Protein AF-A0A972XKB0-F1 (afdb_monomer)

Radius of gyration: 32.75 Å; Cα contacts (8 Å, |Δi|>4): 147; chains: 1; bounding box: 67×27×87 Å

pLDDT: mean 71.65, std 13.39, range [35.59, 91.12]

Secondary structure (DSSP, 8-state):
-----------HHHHHHHHHHHHHHHHHS--S-HHHHHHHHHHHHHHHHHHHHHHHHS-----TT-PPPPP-------SHHHHHHHHHHHHHHHHHHHHHS-----TTSHHHHSTT-EEEEEETTEEEEE-TTSTT--EEEEEEESSGGG-SSEEEEETTEEEEEEE-

Solvent-accessible surface area (backbone atoms only — not comparable to full-atom values): 10398 Å² total; per-residue (Å²): 134,88,83,82,83,83,87,73,97,67,56,73,60,59,49,52,50,51,54,52,53,52,54,52,49,56,61,74,68,65,78,90,51,74,70,54,52,55,52,50,52,50,52,50,53,53,49,52,52,50,51,52,52,49,48,68,76,53,62,82,76,71,72,63,101,50,79,80,80,68,76,82,77,72,69,66,81,59,64,57,66,60,53,50,49,52,50,50,50,52,51,49,51,50,51,49,46,65,71,70,42,77,80,79,70,63,96,77,56,63,84,67,61,54,49,74,36,19,27,21,76,86,46,95,97,38,75,44,84,43,59,73,87,45,95,67,36,50,27,29,25,72,46,77,36,84,50,70,88,78,33,92,72,46,70,45,90,43,103,84,34,26,31,21,39,40,79,97

Sequence (168 aa):
FNIHTVNGPVCAGCAEAAYAILQRRTLVQGWWGPLSLILTLWNSVANVVNIRTHRAAAPYVLAGPQSIPRPQVHVRDSASPWVASIAAMALLALIVAMVLTPGSSTPRDVQTSMVDSCWSETSPNSLDEVACSSGDADYRVSNIVGDPSQCQDAYMDAPSGFACLKPW

Foldseek 3Di:
DDDDDDDDDDDLQRVQVVLLVVLVVLVVPDDDDPVSLVVNVVSVVVSVVVNVVSCVVCVDDPPPPDDDDHDPPCPVVPCVVVVVSVVVVVVVVVVCCVVPDPDPPDPPCLQVVQQFWFWADPDVVDIDTDDPPDPRGQKGFHHFDADCVPAPDDWDDDPRHITHIDGD

Structure (mmCIF, N/CA/C/O backbone):
data_AF-A0A972XKB0-F1
#
_entry.id   AF-A0A972XKB0-F1
#
loop_
_atom_site.group_PDB
_atom_site.id
_atom_site.type_symbol
_atom_site.label_atom_id
_atom_site.label_alt_id
_atom_site.label_comp_id
_atom_site.label_asym_id
_atom_site.label_entity_id
_atom_site.label_seq_id
_atom_site.pdbx_PDB_ins_code
_atom_site.Cartn_x
_atom_site.Cartn_y
_atom_site.Cartn_z
_atom_site.occupancy
_atom_site.B_iso_or_equiv
_atom_site.auth_seq_id
_atom_site.auth_comp_id
_atom_site.auth_asym_id
_atom_site.auth_atom_id
_atom_site.pdbx_PDB_model_num
ATOM 1 N N . PHE A 1 1 ? -28.932 -2.065 0.781 1.00 40.09 1 PHE A N 1
ATOM 2 C CA . PHE A 1 1 ? -28.714 -2.088 2.241 1.00 40.09 1 PHE A CA 1
ATOM 3 C C . PHE A 1 1 ? -29.279 -0.803 2.824 1.00 40.09 1 PHE A C 1
ATOM 5 O O . PHE A 1 1 ? -28.680 0.243 2.626 1.00 40.09 1 PHE A O 1
ATOM 12 N N . ASN A 1 2 ? -30.450 -0.854 3.462 1.00 35.59 2 ASN A N 1
ATOM 13 C CA . ASN A 1 2 ? -30.994 0.297 4.187 1.00 35.59 2 ASN A CA 1
ATOM 14 C C . ASN A 1 2 ? -30.419 0.266 5.606 1.00 35.59 2 ASN A C 1
ATOM 16 O O . ASN A 1 2 ? -30.751 -0.623 6.390 1.00 35.59 2 ASN A O 1
ATOM 20 N N . ILE A 1 3 ? -29.489 1.174 5.902 1.00 48.09 3 ILE A N 1
ATOM 21 C CA . ILE A 1 3 ? -28.904 1.304 7.238 1.00 48.09 3 ILE A CA 1
ATOM 22 C C . ILE A 1 3 ? -29.840 2.210 8.036 1.00 48.09 3 ILE A C 1
ATOM 24 O O . ILE A 1 3 ? -29.797 3.429 7.907 1.00 48.09 3 ILE A O 1
ATOM 28 N N . HIS A 1 4 ? -30.712 1.608 8.840 1.00 53.00 4 HIS A N 1
ATOM 29 C CA . HIS A 1 4 ? -31.521 2.348 9.801 1.00 53.00 4 HIS A CA 1
ATOM 30 C C . HIS A 1 4 ? -30.669 2.639 11.038 1.00 53.00 4 HIS A C 1
ATOM 32 O O . HIS A 1 4 ? -30.301 1.727 11.779 1.00 53.00 4 HIS A O 1
ATOM 38 N N . THR A 1 5 ? -30.323 3.908 11.248 1.00 63.72 5 THR A N 1
ATOM 39 C CA . THR A 1 5 ? -29.659 4.374 12.467 1.00 63.72 5 THR A CA 1
ATOM 40 C C . THR A 1 5 ? -30.719 4.668 13.526 1.00 63.72 5 THR A C 1
ATOM 42 O O . THR A 1 5 ? -31.568 5.541 13.359 1.00 63.72 5 THR A O 1
ATOM 45 N N . VAL A 1 6 ? -30.706 3.907 14.620 1.00 65.94 6 VAL A N 1
ATOM 46 C CA . VAL A 1 6 ? -31.589 4.132 15.771 1.00 65.94 6 VAL A CA 1
ATOM 47 C C . VAL A 1 6 ? -30.781 4.853 16.844 1.00 65.94 6 VAL A C 1
ATOM 49 O O . VAL A 1 6 ? -29.851 4.279 17.407 1.00 65.94 6 VAL A O 1
ATOM 52 N N . ASN A 1 7 ? -31.123 6.114 17.113 1.00 69.00 7 ASN A N 1
ATOM 53 C CA . ASN A 1 7 ? -30.508 6.907 18.175 1.00 69.00 7 ASN A CA 1
ATOM 54 C C . ASN A 1 7 ? -31.350 6.777 19.448 1.00 69.00 7 ASN A C 1
ATOM 56 O O . ASN A 1 7 ? -32.524 7.140 19.454 1.00 69.00 7 ASN A O 1
ATOM 60 N N . GLY A 1 8 ? -30.756 6.273 20.525 1.00 74.88 8 GLY A N 1
ATOM 61 C CA . GLY A 1 8 ? -31.420 6.158 21.819 1.00 74.88 8 GLY A CA 1
ATOM 62 C C . GLY A 1 8 ? -30.417 5.999 22.962 1.00 74.88 8 GLY A C 1
ATOM 63 O O . GLY A 1 8 ? -29.275 5.597 22.718 1.00 74.88 8 GLY A O 1
ATOM 64 N N . PRO A 1 9 ? -30.811 6.323 24.207 1.00 75.00 9 PRO A N 1
ATOM 65 C CA . PRO A 1 9 ? -29.962 6.116 25.371 1.00 75.00 9 PRO A CA 1
ATOM 66 C C . PRO A 1 9 ? -29.756 4.614 25.588 1.00 75.00 9 PRO A C 1
ATOM 68 O O . PRO A 1 9 ? -30.702 3.867 25.831 1.00 75.00 9 PRO A O 1
ATOM 71 N N . VAL A 1 10 ? -28.508 4.165 25.489 1.00 72.31 10 VAL A N 1
ATOM 72 C CA . VAL A 1 10 ? -28.114 2.773 25.730 1.00 72.31 10 VAL A CA 1
ATOM 73 C C . VAL A 1 10 ? -27.370 2.655 27.052 1.00 72.31 10 VAL A C 1
ATOM 75 O O . VAL A 1 10 ? -26.631 3.553 27.454 1.00 72.31 10 VAL A O 1
ATOM 78 N N . CYS A 1 11 ? -27.556 1.527 27.739 1.00 74.69 11 CYS A N 1
ATOM 79 C CA . CYS A 1 11 ? -26.820 1.247 28.964 1.00 74.69 11 CYS A CA 1
ATOM 80 C C . CYS A 1 11 ? -25.318 1.117 28.663 1.00 74.69 11 CYS A C 1
ATOM 82 O O . CYS A 1 11 ? -24.938 0.581 27.618 1.00 74.69 11 CYS A O 1
ATOM 84 N N . ALA A 1 12 ? -24.449 1.563 29.575 1.00 69.12 12 ALA A N 1
ATOM 85 C CA . ALA A 1 12 ? -23.017 1.630 29.287 1.00 69.12 12 ALA A CA 1
ATOM 86 C C . ALA A 1 12 ? -22.393 0.259 28.957 1.00 69.12 12 ALA A C 1
ATOM 88 O O . ALA A 1 12 ? -21.585 0.150 28.038 1.00 69.12 12 ALA A O 1
ATOM 89 N N . GLY A 1 13 ? -22.816 -0.805 29.649 1.00 70.62 13 GLY A N 1
ATOM 90 C CA . GLY A 1 13 ? -22.387 -2.175 29.340 1.00 70.62 13 GLY A CA 1
ATOM 91 C C . GLY A 1 13 ? -22.961 -2.709 28.021 1.00 70.62 13 GLY A C 1
ATOM 92 O O . GLY A 1 13 ? -22.267 -3.403 27.281 1.00 70.62 13 GLY A O 1
ATOM 93 N N . CYS A 1 14 ? -24.202 -2.340 27.693 1.00 75.88 14 CYS A N 1
ATOM 94 C CA . CYS A 1 14 ? -24.887 -2.712 26.454 1.00 75.88 14 CYS A CA 1
ATOM 95 C C . CYS A 1 14 ? -24.173 -2.112 25.235 1.00 75.88 14 CYS A C 1
ATOM 97 O O . CYS A 1 14 ? -23.960 -2.799 24.236 1.00 75.88 14 CYS A O 1
ATOM 99 N N . ALA A 1 15 ? -23.765 -0.843 25.341 1.00 74.88 15 ALA A N 1
ATOM 100 C CA . ALA A 1 15 ? -23.007 -0.145 24.310 1.00 74.88 15 ALA A CA 1
ATOM 101 C C . ALA A 1 15 ? -21.650 -0.822 24.059 1.00 74.88 15 ALA A C 1
ATOM 103 O O . ALA A 1 15 ? -21.298 -1.116 22.918 1.00 74.88 15 ALA A O 1
ATOM 104 N N . GLU A 1 16 ? -20.914 -1.155 25.124 1.00 74.06 16 GLU A N 1
ATOM 105 C CA . GLU A 1 16 ? -19.621 -1.841 25.009 1.00 74.06 16 GLU A CA 1
ATOM 106 C C . GLU A 1 16 ? -19.741 -3.248 24.408 1.00 74.06 16 GLU A C 1
ATOM 108 O O . GLU A 1 16 ? -18.913 -3.636 23.579 1.00 74.06 16 GLU A O 1
ATOM 113 N N . ALA A 1 17 ? -20.788 -3.998 24.760 1.00 76.31 17 ALA A N 1
ATOM 114 C CA . ALA A 1 17 ? -21.061 -5.302 24.160 1.00 76.31 17 ALA A CA 1
ATOM 115 C C . ALA A 1 17 ? -21.352 -5.191 22.652 1.00 76.31 17 ALA A C 1
ATOM 117 O O . ALA A 1 17 ? -20.841 -5.993 21.865 1.00 76.31 17 ALA A O 1
ATOM 118 N N . ALA A 1 18 ? -22.114 -4.176 22.233 1.00 79.25 18 ALA A N 1
ATOM 119 C CA . ALA A 1 18 ? -22.392 -3.918 20.822 1.00 79.25 18 ALA A CA 1
ATOM 120 C C . ALA A 1 18 ? -21.109 -3.593 20.035 1.00 79.25 18 ALA A C 1
ATOM 122 O O . ALA A 1 18 ? -20.867 -4.195 18.985 1.00 79.25 18 ALA A O 1
ATOM 123 N N . TYR A 1 19 ? -20.239 -2.728 20.573 1.00 76.81 19 TYR A N 1
ATOM 124 C CA . TYR A 1 19 ? -18.939 -2.425 19.962 1.00 76.81 19 TYR A CA 1
ATOM 125 C C . TYR A 1 19 ? -18.048 -3.668 19.827 1.00 76.81 19 TYR A C 1
ATOM 127 O O . TYR A 1 19 ? -17.400 -3.854 18.794 1.00 76.81 19 TYR A O 1
ATOM 135 N N . ALA A 1 20 ? -18.044 -4.555 20.828 1.00 72.50 20 ALA A N 1
ATOM 136 C CA . ALA A 1 20 ? -17.273 -5.797 20.786 1.00 72.50 20 ALA A CA 1
ATOM 137 C C . ALA A 1 20 ? -17.782 -6.778 19.711 1.00 72.50 20 ALA A C 1
ATOM 139 O O . ALA A 1 20 ? -16.981 -7.426 19.032 1.00 72.50 20 ALA A O 1
ATOM 140 N N . ILE A 1 21 ? -19.102 -6.881 19.523 1.00 75.88 21 ILE A N 1
ATOM 141 C CA . ILE A 1 21 ? -19.707 -7.724 18.478 1.00 75.88 21 ILE A CA 1
ATOM 142 C C . ILE A 1 21 ? -19.357 -7.193 17.084 1.00 75.88 21 ILE A C 1
ATOM 144 O O . ILE A 1 21 ? -18.971 -7.976 16.213 1.00 75.88 21 ILE A O 1
ATOM 148 N N . LEU A 1 22 ? -19.455 -5.876 16.878 1.00 73.31 22 LEU A N 1
ATOM 149 C CA . LEU A 1 22 ? -19.116 -5.236 15.605 1.00 73.31 22 LEU A CA 1
ATOM 150 C C . LEU A 1 22 ? -17.649 -5.466 15.237 1.00 73.31 22 LEU A C 1
ATOM 152 O O . LEU A 1 22 ? -17.360 -5.864 14.111 1.00 73.31 22 LEU A O 1
ATOM 156 N N . GLN A 1 23 ? -16.743 -5.320 16.205 1.00 69.06 23 GLN A N 1
ATOM 157 C CA . GLN A 1 23 ? -15.312 -5.534 15.995 1.00 69.06 23 GLN A CA 1
ATOM 158 C C . GLN A 1 23 ? -14.967 -6.993 15.656 1.00 69.06 23 GLN A C 1
ATOM 160 O O . GLN A 1 23 ? -14.098 -7.252 14.827 1.00 69.06 23 GLN A O 1
ATOM 165 N N . ARG A 1 24 ? -15.665 -7.972 16.252 1.00 68.62 24 ARG A N 1
ATOM 166 C CA . ARG A 1 24 ? -15.496 -9.389 15.882 1.00 68.62 24 ARG A CA 1
ATOM 167 C C . ARG A 1 24 ? -15.965 -9.661 14.454 1.00 68.62 24 ARG A C 1
ATOM 169 O O . ARG A 1 24 ? -15.312 -10.412 13.740 1.00 68.62 24 ARG A O 1
ATOM 176 N N . ARG A 1 25 ? -17.073 -9.050 14.023 1.00 66.88 25 ARG A N 1
ATOM 177 C CA . ARG A 1 25 ? -17.605 -9.242 12.664 1.00 66.88 25 ARG A CA 1
ATOM 178 C C . ARG A 1 25 ? -16.714 -8.611 11.595 1.00 66.88 25 ARG A C 1
ATOM 180 O O . ARG A 1 25 ? -16.489 -9.251 10.573 1.00 66.88 25 ARG A O 1
ATOM 187 N N . THR A 1 26 ? -16.151 -7.427 11.845 1.00 62.25 26 THR A N 1
ATOM 188 C CA . THR A 1 26 ? -15.205 -6.789 10.911 1.00 62.25 26 THR A CA 1
ATOM 189 C C . THR A 1 26 ? -13.902 -7.576 10.764 1.00 62.25 26 THR A C 1
ATOM 191 O O . THR A 1 26 ? -13.352 -7.618 9.669 1.00 62.25 26 THR A O 1
ATOM 194 N N . LEU A 1 27 ? -13.445 -8.260 11.820 1.00 60.34 27 LEU A N 1
ATOM 195 C CA . LEU A 1 27 ? -12.284 -9.160 11.762 1.00 60.34 27 LEU A CA 1
ATOM 196 C C . LEU A 1 27 ? -12.571 -10.477 11.021 1.00 60.34 27 LEU A C 1
ATOM 198 O O . LEU A 1 27 ? -11.700 -10.975 10.319 1.00 60.34 27 LEU A O 1
ATOM 202 N N . VAL A 1 28 ? -13.778 -11.040 11.152 1.00 57.12 28 VAL A N 1
ATOM 203 C CA . VAL A 1 28 ? -14.145 -12.324 10.519 1.00 57.12 28 VAL A CA 1
ATOM 204 C C . VAL A 1 28 ? -14.517 -12.166 9.036 1.00 57.12 28 VAL A C 1
ATOM 206 O O . VAL A 1 28 ? -14.321 -13.096 8.262 1.00 57.12 28 VAL A O 1
ATOM 209 N N . GLN A 1 29 ? -15.007 -10.997 8.607 1.00 52.62 29 GLN A N 1
ATOM 210 C CA . GLN A 1 29 ? -15.298 -10.711 7.190 1.00 52.62 29 GLN A CA 1
ATOM 211 C C . GLN A 1 29 ? -14.102 -10.126 6.405 1.00 52.62 29 GLN A C 1
ATOM 213 O O . GLN A 1 29 ? -14.243 -9.820 5.220 1.00 52.62 29 GLN A O 1
ATOM 218 N N . GLY A 1 30 ? -12.937 -9.953 7.039 1.00 54.59 30 GLY A N 1
ATOM 219 C CA . GLY A 1 30 ? -11.817 -9.178 6.503 1.00 54.59 30 GLY A CA 1
ATOM 220 C C . GLY A 1 30 ? -10.721 -9.971 5.778 1.00 54.59 30 GLY A C 1
ATOM 221 O O . GLY A 1 30 ? -9.641 -10.144 6.328 1.00 54.59 30 GLY A O 1
ATOM 222 N N . TRP A 1 31 ? -10.963 -10.348 4.519 1.00 58.75 31 TRP A N 1
ATOM 223 C CA . TRP A 1 31 ? -10.000 -10.294 3.397 1.00 58.75 31 TRP A CA 1
ATOM 224 C C . TRP A 1 31 ? -10.825 -10.364 2.112 1.00 58.75 31 TRP A C 1
ATOM 226 O O . TRP A 1 31 ? -11.318 -11.429 1.760 1.00 58.75 31 TRP A O 1
ATOM 236 N N . TRP A 1 32 ? -10.933 -9.246 1.387 1.00 57.88 32 TRP A N 1
ATOM 237 C CA . TRP A 1 32 ? -11.361 -9.220 -0.025 1.00 57.88 32 TRP A CA 1
ATOM 238 C C . TRP A 1 32 ? -10.546 -8.209 -0.864 1.00 57.88 32 TRP A C 1
ATOM 240 O O . TRP A 1 32 ? -10.945 -7.866 -1.971 1.00 57.88 32 TRP A O 1
ATOM 250 N N . GLY A 1 33 ? -9.404 -7.716 -0.352 1.00 62.38 33 GLY A N 1
ATOM 251 C CA . GLY A 1 33 ? -8.503 -6.793 -1.061 1.00 62.38 33 GLY A CA 1
ATOM 252 C C . GLY A 1 33 ? -7.902 -5.668 -0.193 1.00 62.38 33 GLY A C 1
ATOM 253 O O . GLY A 1 33 ? -8.291 -5.501 0.967 1.00 62.38 33 GLY A O 1
ATOM 254 N N . PRO A 1 34 ? -6.966 -4.865 -0.741 1.00 63.34 34 PRO A N 1
ATOM 255 C CA . PRO A 1 34 ? -6.248 -3.805 -0.014 1.00 63.34 34 PRO A CA 1
ATOM 256 C C . PRO A 1 34 ? -7.163 -2.685 0.504 1.00 63.34 34 PRO A C 1
ATOM 258 O O . PRO A 1 34 ? -6.940 -2.138 1.583 1.00 63.34 34 PRO A O 1
ATOM 261 N N . LEU A 1 35 ? -8.250 -2.385 -0.211 1.00 68.44 35 LEU A N 1
ATOM 262 C CA . LEU A 1 35 ? -9.231 -1.379 0.204 1.00 68.44 35 LEU A CA 1
ATOM 263 C C . LEU A 1 35 ? -9.981 -1.818 1.478 1.00 68.44 35 LEU A C 1
ATOM 265 O O . LEU A 1 35 ? -10.216 -1.013 2.380 1.00 68.44 35 LEU A O 1
ATOM 269 N N . SER A 1 36 ? -10.264 -3.118 1.620 1.00 68.88 36 SER A N 1
ATOM 270 C CA . SER A 1 36 ? -10.849 -3.682 2.842 1.00 68.88 36 SER A CA 1
ATOM 271 C C . SER A 1 36 ? -9.900 -3.580 4.037 1.00 68.88 36 SER A C 1
ATOM 273 O O . SER A 1 36 ? -10.370 -3.361 5.152 1.00 68.88 36 SER A O 1
ATOM 275 N N . LEU A 1 37 ? -8.583 -3.682 3.829 1.00 70.12 37 LEU A N 1
ATOM 276 C CA . LEU A 1 37 ? -7.587 -3.528 4.895 1.00 70.12 37 LEU A CA 1
ATOM 277 C C . LEU A 1 37 ? -7.614 -2.103 5.463 1.00 70.12 37 LEU A C 1
ATOM 279 O O . LEU A 1 37 ? -7.719 -1.931 6.678 1.00 70.12 37 LEU A O 1
ATOM 283 N N . ILE A 1 38 ? -7.621 -1.088 4.594 1.00 72.88 38 ILE A N 1
ATOM 284 C CA . ILE A 1 38 ? -7.690 0.324 5.002 1.00 72.88 38 ILE A CA 1
ATOM 285 C C . ILE A 1 38 ? -8.975 0.598 5.793 1.00 72.88 38 ILE A C 1
ATOM 287 O O . ILE A 1 38 ? -8.926 1.171 6.882 1.00 72.88 38 ILE A O 1
ATOM 291 N N . LEU A 1 39 ? -10.124 0.137 5.290 1.00 74.06 39 LEU A N 1
ATOM 292 C CA . LEU A 1 39 ? -11.410 0.316 5.969 1.00 74.06 39 LEU A CA 1
ATOM 293 C C . LEU A 1 39 ? -11.466 -0.417 7.317 1.00 74.06 39 LEU A C 1
ATOM 295 O O . LEU A 1 39 ? -12.043 0.093 8.278 1.00 74.06 39 LEU A O 1
ATOM 299 N N . THR A 1 40 ? -10.851 -1.595 7.419 1.00 74.25 40 THR A N 1
ATOM 300 C CA . THR A 1 40 ? -10.808 -2.366 8.671 1.00 74.25 40 THR A CA 1
ATOM 301 C C . THR A 1 40 ? -9.923 -1.685 9.713 1.00 74.25 40 THR A C 1
ATOM 303 O O . THR A 1 40 ? -10.312 -1.607 10.883 1.00 74.25 40 THR A O 1
ATOM 306 N N . LEU A 1 41 ? -8.779 -1.12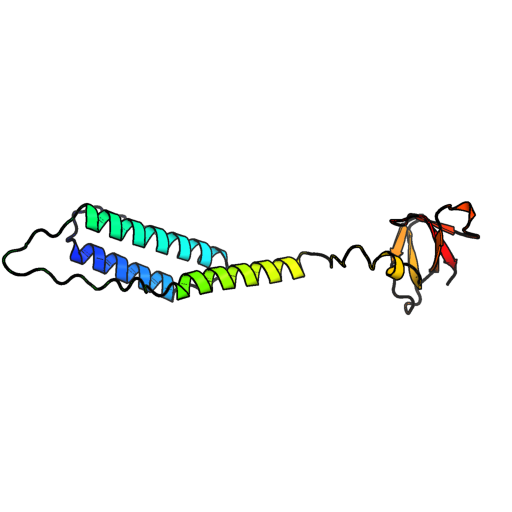5 9.302 1.00 71.06 41 LEU A N 1
ATOM 307 C CA . LEU A 1 41 ? -7.929 -0.302 10.167 1.00 71.06 41 LEU A CA 1
ATOM 308 C C . LEU A 1 41 ? -8.676 0.945 10.643 1.00 71.06 41 LEU A C 1
ATOM 310 O O . LEU A 1 41 ? -8.739 1.189 11.848 1.00 71.06 41 LEU A O 1
ATOM 314 N N . TRP A 1 42 ? -9.305 1.680 9.722 1.00 76.31 42 TRP A N 1
ATOM 315 C CA . TRP A 1 42 ? -10.085 2.876 10.044 1.00 76.31 42 TRP A CA 1
ATOM 316 C C . TRP A 1 42 ? -11.184 2.580 11.069 1.00 76.31 42 TRP A C 1
ATOM 318 O O . TRP A 1 42 ? -11.254 3.219 12.119 1.00 76.31 42 TRP A O 1
ATOM 328 N N . ASN A 1 43 ? -12.004 1.558 10.806 1.00 77.38 43 ASN A N 1
ATOM 329 C CA . ASN A 1 43 ? -13.083 1.157 11.704 1.00 77.38 43 ASN A CA 1
ATOM 330 C C . ASN A 1 43 ? -12.558 0.699 13.068 1.00 77.38 43 ASN A C 1
ATOM 332 O O . ASN A 1 43 ? -13.189 0.976 14.085 1.00 77.38 43 ASN A O 1
ATOM 336 N N . SER A 1 44 ? -11.395 0.046 13.115 1.00 74.31 44 SER A N 1
ATOM 337 C CA . SER A 1 44 ? -10.777 -0.368 14.379 1.00 74.31 44 SER A CA 1
ATOM 338 C C . SER A 1 44 ? -10.314 0.833 15.207 1.00 74.31 44 SER A C 1
ATOM 340 O O . SER A 1 44 ? -10.584 0.870 16.409 1.00 74.31 44 SER A O 1
ATOM 342 N N . VAL A 1 45 ? -9.686 1.841 14.580 1.00 77.62 45 VAL A N 1
ATOM 343 C CA . VAL A 1 45 ? -9.323 3.105 15.252 1.00 77.62 45 VAL A CA 1
ATOM 344 C C . VAL A 1 45 ? -10.575 3.806 15.767 1.00 77.62 45 VAL A C 1
ATOM 346 O O . VAL A 1 45 ? -10.659 4.114 16.956 1.00 77.62 45 VAL A O 1
ATOM 349 N N . ALA A 1 46 ? -11.561 4.023 14.893 1.00 77.12 46 ALA A N 1
ATOM 350 C CA . ALA A 1 46 ? -12.793 4.725 15.234 1.00 77.12 46 ALA A CA 1
ATOM 351 C C . ALA A 1 46 ? -13.534 4.040 16.394 1.00 77.12 46 ALA A C 1
ATOM 353 O O . ALA A 1 46 ? -13.998 4.713 17.313 1.00 77.12 46 ALA A O 1
ATOM 354 N N . ASN A 1 47 ? -13.574 2.703 16.411 1.00 77.25 47 ASN A N 1
ATOM 355 C CA . ASN A 1 47 ? -14.200 1.944 17.490 1.00 77.25 47 ASN A CA 1
ATOM 356 C C . ASN A 1 47 ? -13.470 2.132 18.831 1.00 77.25 47 ASN A C 1
ATOM 358 O O . ASN A 1 47 ? -14.112 2.334 19.859 1.00 77.25 47 ASN A O 1
ATOM 362 N N . VAL A 1 48 ? -12.131 2.132 18.835 1.00 77.31 48 VAL A N 1
ATOM 363 C CA . VAL A 1 48 ? -11.338 2.382 20.053 1.00 77.31 48 VAL A CA 1
ATOM 364 C C . VAL A 1 48 ? -11.551 3.802 20.572 1.00 77.31 48 VAL A C 1
ATOM 366 O O . VAL A 1 48 ? -11.729 3.986 21.779 1.00 77.31 48 VAL A O 1
ATOM 369 N N . VAL A 1 49 ? -11.560 4.799 19.683 1.00 80.31 49 VAL A N 1
ATOM 370 C CA . VAL A 1 49 ? -11.837 6.195 20.052 1.00 80.31 49 VAL A CA 1
ATOM 371 C C . VAL A 1 49 ? -13.233 6.308 20.660 1.00 80.31 49 VAL A C 1
ATOM 373 O O . VAL A 1 49 ? -13.358 6.831 21.764 1.00 80.31 49 VAL A O 1
ATOM 376 N N . ASN A 1 50 ? -14.251 5.734 20.014 1.00 79.62 50 ASN A N 1
ATOM 377 C CA . ASN A 1 50 ? -15.635 5.759 20.494 1.00 79.62 50 ASN A CA 1
ATOM 378 C C . ASN A 1 50 ? -15.813 5.053 21.842 1.00 79.62 50 ASN A C 1
ATOM 380 O O . ASN A 1 50 ? -16.546 5.538 22.700 1.00 79.62 50 ASN A O 1
ATOM 384 N N . ILE A 1 51 ? -15.115 3.939 22.079 1.00 74.31 51 ILE A N 1
ATOM 385 C CA . ILE A 1 51 ? -15.121 3.281 23.392 1.00 74.31 51 ILE A CA 1
ATOM 386 C C . ILE A 1 51 ? -14.486 4.195 24.447 1.00 74.31 51 ILE A C 1
ATOM 388 O O . ILE A 1 51 ? -15.035 4.341 25.537 1.00 74.31 51 ILE A O 1
ATOM 392 N N . ARG A 1 52 ? -13.347 4.834 24.151 1.00 78.38 52 ARG A N 1
ATOM 393 C CA . ARG A 1 52 ? -12.669 5.736 25.099 1.00 78.38 52 ARG A CA 1
ATOM 394 C C . ARG A 1 52 ? -13.515 6.966 25.428 1.00 78.38 52 ARG A C 1
ATOM 396 O O . ARG A 1 52 ? -13.646 7.300 26.603 1.00 78.38 52 ARG A O 1
ATOM 403 N N . THR A 1 53 ? -14.114 7.603 24.425 1.00 80.88 53 THR A N 1
ATOM 404 C CA . THR A 1 53 ? -14.987 8.771 24.622 1.00 80.88 53 THR A CA 1
ATOM 405 C C . THR A 1 53 ? -16.257 8.393 25.375 1.00 80.88 53 THR A C 1
ATOM 407 O O . THR A 1 53 ? -16.624 9.079 26.324 1.00 80.88 53 THR A O 1
ATOM 410 N N . HIS A 1 54 ? -16.873 7.255 25.046 1.00 74.25 54 HIS A N 1
ATOM 411 C CA . HIS A 1 54 ? -18.030 6.740 25.774 1.00 74.25 54 HIS A CA 1
ATOM 412 C C . HIS A 1 54 ? -17.692 6.437 27.244 1.00 74.25 54 HIS A C 1
ATOM 414 O O . HIS A 1 54 ? -18.465 6.763 28.140 1.00 74.25 54 HIS A O 1
ATOM 420 N N . ARG A 1 55 ? -16.512 5.869 27.526 1.00 74.12 55 ARG A N 1
ATOM 421 C CA . ARG A 1 55 ? -16.034 5.635 28.901 1.00 74.12 55 ARG A CA 1
ATOM 422 C C . ARG A 1 55 ? -15.787 6.921 29.683 1.00 74.12 55 ARG A C 1
ATOM 424 O O . ARG A 1 55 ? -16.013 6.924 30.889 1.00 74.12 55 ARG A O 1
ATOM 431 N N . ALA A 1 56 ? -15.330 7.974 29.012 1.00 76.44 56 ALA A N 1
ATOM 432 C CA . ALA A 1 56 ? -15.128 9.285 29.618 1.00 76.44 56 ALA A CA 1
ATOM 433 C C . ALA A 1 56 ? -16.456 10.018 29.881 1.00 76.44 56 ALA A C 1
ATOM 435 O O . ALA A 1 56 ? -16.588 10.681 30.904 1.00 76.44 56 ALA A O 1
ATOM 436 N N . ALA A 1 57 ? -17.438 9.878 28.984 1.00 74.50 57 ALA A N 1
ATOM 437 C CA . ALA A 1 57 ? -18.750 10.520 29.095 1.00 74.50 57 ALA A CA 1
ATOM 438 C C . ALA A 1 57 ? -19.713 9.787 30.045 1.00 74.50 57 ALA A C 1
ATOM 440 O O . ALA A 1 57 ? -20.567 10.416 30.662 1.00 74.50 57 ALA A O 1
ATOM 441 N N . ALA A 1 58 ? -19.567 8.468 30.180 1.00 67.00 58 ALA A N 1
ATOM 442 C CA . ALA A 1 58 ? -20.345 7.633 31.088 1.00 67.00 58 ALA A CA 1
ATOM 443 C C . ALA A 1 58 ? -19.422 6.911 32.092 1.00 67.00 58 ALA A C 1
ATOM 445 O O . ALA A 1 58 ? -19.263 5.681 32.022 1.00 67.00 58 ALA A O 1
ATOM 446 N N . PRO A 1 59 ? -18.797 7.646 33.037 1.00 62.09 59 PRO A N 1
ATOM 447 C CA . PRO A 1 59 ? -18.222 7.022 34.218 1.00 62.09 59 PRO A CA 1
ATOM 448 C C . PRO A 1 59 ? -19.364 6.316 34.957 1.00 62.09 59 PRO A C 1
ATOM 450 O O . PRO A 1 59 ? -20.470 6.837 35.059 1.00 62.09 59 PRO A O 1
ATOM 453 N N . TYR A 1 60 ? -19.124 5.083 35.388 1.00 59.09 60 TYR A N 1
ATOM 454 C CA . TYR A 1 60 ? -20.102 4.198 36.027 1.00 59.09 60 TYR A CA 1
ATOM 455 C C . TYR A 1 60 ? -21.004 4.960 37.004 1.00 59.09 60 TYR A C 1
ATOM 457 O O . TYR A 1 60 ? -20.519 5.538 37.975 1.00 59.09 60 TYR A O 1
ATOM 465 N N . VAL A 1 61 ? -22.315 4.901 36.781 1.00 54.59 61 VAL A N 1
ATOM 466 C CA . VAL A 1 61 ? -23.275 5.195 37.841 1.00 54.59 61 VAL A CA 1
ATOM 467 C C . VAL A 1 61 ? -23.481 3.881 38.581 1.00 54.59 61 VAL A C 1
ATOM 469 O O . VAL A 1 61 ? -23.899 2.888 37.984 1.00 54.59 61 VAL A O 1
ATOM 472 N N . LEU A 1 62 ? -23.102 3.853 39.858 1.00 54.88 62 LEU A N 1
ATOM 473 C CA . LEU A 1 62 ? -23.350 2.733 40.762 1.00 54.88 62 LEU A CA 1
ATOM 474 C C . LEU A 1 62 ? -24.853 2.425 40.754 1.00 54.88 62 LEU A C 1
ATOM 476 O O . LEU A 1 62 ? -25.647 3.185 41.304 1.00 54.88 62 LEU A O 1
ATOM 480 N N . ALA A 1 63 ? -25.260 1.320 40.133 1.00 50.62 63 ALA A N 1
ATOM 481 C CA . ALA A 1 63 ? -26.609 0.790 40.289 1.00 50.62 63 ALA A CA 1
ATOM 482 C C . ALA A 1 63 ? -26.660 0.003 41.611 1.00 50.62 63 ALA A C 1
ATOM 484 O O . ALA A 1 63 ? -26.673 -1.225 41.629 1.00 50.62 63 ALA A O 1
ATOM 485 N N . GLY A 1 64 ? -26.603 0.723 42.735 1.00 61.94 64 GLY A N 1
ATOM 486 C CA . GLY A 1 64 ? -26.542 0.124 44.069 1.00 61.94 64 GLY A CA 1
ATOM 487 C C . GLY A 1 64 ? -25.182 -0.528 44.394 1.00 61.94 64 GLY A C 1
ATOM 488 O O . GLY A 1 64 ? -24.165 -0.157 43.809 1.00 61.94 64 GLY A O 1
ATOM 489 N N . PRO A 1 65 ? -25.127 -1.481 45.346 1.00 59.81 65 PRO A N 1
ATOM 490 C CA . PRO A 1 65 ? -23.873 -2.018 45.892 1.00 59.81 65 PRO A CA 1
ATOM 491 C C . PRO A 1 65 ? -23.079 -2.907 44.923 1.00 59.81 65 PRO A C 1
ATOM 493 O O . PRO A 1 65 ? -22.006 -3.387 45.280 1.00 59.81 65 PRO A O 1
ATOM 496 N N . GLN A 1 66 ? -23.585 -3.151 43.712 1.00 56.06 66 GLN A N 1
ATOM 497 C CA . GLN A 1 66 ? -22.924 -4.002 42.730 1.00 56.06 66 GLN A CA 1
ATOM 498 C C . GLN A 1 66 ? -22.501 -3.187 41.509 1.00 56.06 66 GLN A C 1
ATOM 500 O O . GLN A 1 66 ? -23.306 -2.537 40.845 1.00 56.06 66 GLN A O 1
ATOM 505 N N . SER A 1 67 ? -21.206 -3.244 41.201 1.00 58.91 67 SER A N 1
ATOM 506 C CA . SER A 1 67 ? -20.695 -2.769 39.919 1.00 58.91 67 SER A CA 1
ATOM 507 C C . SER A 1 67 ? -21.063 -3.786 38.836 1.00 58.91 67 SER A C 1
ATOM 509 O O . SER A 1 67 ? -20.814 -4.980 38.987 1.00 58.91 67 SER A O 1
ATOM 511 N N . ILE A 1 68 ? -21.688 -3.332 37.747 1.00 61.09 68 ILE A N 1
ATOM 512 C CA . ILE A 1 68 ? -21.966 -4.198 36.595 1.00 61.09 68 ILE A CA 1
ATOM 513 C C . ILE A 1 68 ? -20.613 -4.550 35.947 1.00 61.09 68 ILE A C 1
ATOM 515 O O . ILE A 1 68 ? -19.885 -3.626 35.564 1.00 61.09 68 ILE A O 1
ATOM 519 N N . PRO A 1 69 ? -20.249 -5.841 35.808 1.00 61.03 69 PRO A N 1
ATOM 520 C CA . PRO A 1 69 ? -18.980 -6.239 35.206 1.00 61.03 69 PRO A CA 1
ATOM 521 C C . PRO A 1 69 ? -18.884 -5.730 33.766 1.00 61.03 69 PRO A C 1
ATOM 523 O O . PRO A 1 69 ? -19.745 -6.025 32.935 1.00 61.03 69 PRO A O 1
ATOM 526 N N . ARG A 1 70 ? -17.834 -4.961 33.448 1.00 62.06 70 ARG A N 1
ATOM 527 C CA . ARG A 1 70 ? -17.579 -4.539 32.064 1.00 62.06 70 ARG A CA 1
ATOM 528 C C . ARG A 1 70 ? -17.208 -5.763 31.221 1.00 62.06 70 ARG A C 1
ATOM 530 O O . ARG A 1 70 ? -16.374 -6.559 31.665 1.00 62.06 70 ARG A O 1
ATOM 537 N N . PRO A 1 71 ? -17.741 -5.898 29.992 1.00 60.66 71 PRO A N 1
ATOM 538 C CA . PRO A 1 71 ? -17.175 -6.840 29.047 1.00 60.66 71 PRO A CA 1
ATOM 539 C C . PRO A 1 71 ? -15.708 -6.467 28.854 1.00 60.66 71 PRO A C 1
ATOM 541 O O . PRO A 1 71 ? -15.382 -5.319 28.541 1.00 60.66 71 PRO A O 1
ATOM 544 N N . GLN A 1 72 ? -14.808 -7.425 29.072 1.00 58.72 72 GLN A N 1
ATOM 545 C CA . GLN A 1 72 ? -13.400 -7.195 28.806 1.00 58.72 72 GLN A CA 1
ATOM 546 C C . GLN A 1 72 ? -13.219 -7.062 27.300 1.00 58.72 72 GLN A C 1
ATOM 548 O O . GLN A 1 72 ? -13.080 -8.051 26.574 1.00 58.72 72 GLN A O 1
ATOM 553 N N . VAL A 1 73 ? -13.246 -5.815 26.830 1.00 55.66 73 VAL A N 1
ATOM 554 C CA . VAL A 1 73 ? -12.739 -5.453 25.517 1.00 55.66 73 VAL A CA 1
ATOM 555 C C . VAL A 1 73 ? -11.245 -5.711 25.601 1.00 55.66 73 VAL A C 1
ATOM 557 O O . VAL A 1 73 ? -10.474 -4.838 25.989 1.00 55.66 73 VAL A O 1
ATOM 560 N N . HIS A 1 74 ? -10.853 -6.945 25.292 1.00 51.25 74 HIS A N 1
ATOM 561 C CA . HIS A 1 74 ? -9.485 -7.278 24.955 1.00 51.25 74 HIS A CA 1
ATOM 562 C C . HIS A 1 74 ? -9.208 -6.555 23.637 1.00 51.25 74 HIS A C 1
ATOM 564 O O . HIS A 1 74 ? -9.231 -7.143 22.555 1.00 51.25 74 HIS A O 1
ATOM 570 N N . VAL A 1 75 ? -8.985 -5.241 23.723 1.00 50.22 75 VAL A N 1
ATOM 571 C CA . VAL A 1 75 ? -8.041 -4.599 22.827 1.00 50.22 75 VAL A CA 1
ATOM 572 C C . VAL A 1 75 ? -6.789 -5.405 23.094 1.00 50.22 75 VAL A C 1
ATOM 574 O O . VAL A 1 75 ? -6.267 -5.385 24.200 1.00 50.22 75 VAL A O 1
ATOM 577 N N . ARG A 1 76 ? -6.455 -6.300 22.170 1.00 48.66 76 ARG A N 1
ATOM 578 C CA . ARG A 1 76 ? -5.274 -7.140 22.287 1.00 48.66 76 ARG A CA 1
ATOM 579 C C . ARG A 1 76 ? -4.115 -6.149 22.435 1.00 48.66 76 ARG A C 1
ATOM 581 O O . ARG A 1 76 ? -3.695 -5.575 21.439 1.00 48.66 76 ARG A O 1
ATOM 588 N N . ASP A 1 77 ? -3.658 -5.912 23.667 1.00 47.34 77 ASP A N 1
ATOM 589 C CA . ASP A 1 77 ? -2.550 -5.000 24.002 1.00 47.34 77 ASP A CA 1
ATOM 590 C C . ASP A 1 77 ? -1.238 -5.447 23.349 1.00 47.34 77 ASP A C 1
ATOM 592 O O . ASP A 1 77 ? -0.243 -4.729 23.322 1.00 47.34 77 ASP A O 1
ATOM 596 N N . SER A 1 78 ? -1.236 -6.633 22.744 1.00 48.00 78 SER A N 1
ATOM 597 C CA . SER A 1 78 ? -0.244 -6.990 21.759 1.00 48.00 78 SER A CA 1
ATOM 598 C C . SER A 1 78 ? -0.292 -5.960 20.628 1.00 48.00 78 SER A C 1
ATOM 600 O O . SER A 1 78 ? -1.203 -6.001 19.812 1.00 48.00 78 SER A O 1
ATOM 602 N N . ALA A 1 79 ? 0.734 -5.119 20.499 1.00 50.91 79 ALA A N 1
ATOM 603 C CA . ALA A 1 79 ? 1.038 -4.349 19.286 1.00 50.91 79 ALA A CA 1
ATOM 604 C C . ALA A 1 79 ? 1.106 -5.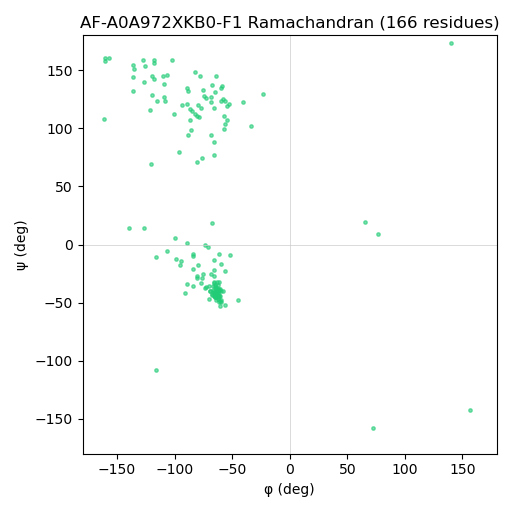224 18.005 1.00 50.91 79 ALA A C 1
ATOM 606 O O . ALA A 1 79 ? 1.138 -4.722 16.887 1.00 50.91 79 ALA A O 1
ATOM 607 N N . SER A 1 80 ? 1.069 -6.548 18.172 1.00 56.56 80 SER A N 1
ATOM 608 C CA . SER A 1 80 ? 1.103 -7.602 17.162 1.00 56.56 80 SER A CA 1
ATOM 609 C C . SER A 1 80 ? 0.207 -7.410 15.923 1.00 56.56 80 SER A C 1
ATOM 611 O O . SER A 1 80 ? 0.752 -7.565 14.834 1.00 56.56 80 SER A O 1
ATOM 613 N N . PRO A 1 81 ? -1.095 -7.046 15.980 1.00 59.72 81 PRO A N 1
ATOM 614 C CA . PRO A 1 81 ? -1.896 -6.910 14.767 1.00 59.72 81 PRO A CA 1
ATOM 615 C C . PRO A 1 81 ? -1.584 -5.611 14.010 1.00 59.72 81 PRO A C 1
ATOM 617 O O . PRO A 1 81 ? -1.670 -5.594 12.786 1.00 59.72 81 PRO A O 1
ATOM 620 N N . TRP A 1 82 ? -1.163 -4.547 14.704 1.00 62.22 82 TRP A N 1
ATOM 621 C CA . TRP A 1 82 ? -0.713 -3.299 14.076 1.00 62.22 82 TRP A CA 1
ATOM 622 C C . TRP A 1 82 ? 0.625 -3.494 13.376 1.00 62.22 82 TRP A C 1
ATOM 624 O O . TRP A 1 82 ? 0.761 -3.143 12.210 1.00 62.22 82 TRP A O 1
ATOM 634 N N . VAL A 1 83 ? 1.581 -4.128 14.059 1.00 67.00 83 VAL A N 1
ATOM 635 C CA . VAL A 1 83 ? 2.892 -4.470 13.495 1.00 67.00 83 VAL A CA 1
ATOM 636 C C . VAL A 1 83 ? 2.736 -5.421 12.310 1.00 67.00 83 VAL A C 1
ATOM 638 O O . VAL A 1 83 ? 3.341 -5.183 11.272 1.00 67.00 83 VAL A O 1
ATOM 641 N N . ALA A 1 84 ? 1.877 -6.440 12.413 1.00 67.06 84 ALA A N 1
ATOM 642 C CA . ALA A 1 84 ? 1.598 -7.349 11.303 1.00 67.06 84 ALA A CA 1
ATOM 643 C C . ALA A 1 84 ? 0.947 -6.631 10.111 1.00 67.06 84 ALA A C 1
ATOM 645 O O . ALA A 1 84 ? 1.326 -6.882 8.971 1.00 67.06 84 ALA A O 1
ATOM 646 N N . SER A 1 85 ? 0.017 -5.702 10.360 1.00 69.00 85 SER A N 1
ATOM 647 C CA . SER A 1 85 ? -0.628 -4.920 9.295 1.00 69.00 85 SER A CA 1
ATOM 648 C C . SER A 1 85 ? 0.352 -3.963 8.614 1.00 69.00 85 SER A C 1
ATOM 650 O O . SER A 1 85 ? 0.365 -3.870 7.390 1.00 69.00 85 SER A O 1
ATOM 652 N N . ILE A 1 86 ? 1.206 -3.283 9.387 1.00 78.88 86 ILE A N 1
ATOM 653 C CA . ILE A 1 86 ? 2.251 -2.392 8.862 1.00 78.88 86 ILE A CA 1
ATOM 654 C C . ILE A 1 86 ? 3.281 -3.196 8.063 1.00 78.88 86 ILE A C 1
ATOM 656 O O . ILE A 1 86 ? 3.627 -2.801 6.953 1.00 78.88 86 ILE A O 1
ATOM 660 N N . ALA A 1 87 ? 3.729 -4.340 8.583 1.00 76.69 87 ALA A N 1
ATOM 661 C CA . ALA A 1 87 ? 4.667 -5.220 7.892 1.00 76.69 87 ALA A CA 1
ATOM 662 C C . ALA A 1 87 ? 4.074 -5.766 6.585 1.00 76.69 87 ALA A C 1
ATOM 664 O O . ALA A 1 87 ? 4.745 -5.747 5.557 1.00 76.69 87 ALA A O 1
ATOM 665 N N . ALA A 1 88 ? 2.805 -6.186 6.594 1.00 78.69 88 ALA A N 1
ATOM 666 C CA . ALA A 1 88 ? 2.109 -6.638 5.392 1.00 78.69 88 ALA A CA 1
ATOM 667 C C . ALA A 1 88 ? 1.972 -5.517 4.348 1.00 78.69 88 ALA A C 1
ATOM 669 O O . ALA A 1 88 ? 2.203 -5.756 3.165 1.00 78.69 88 ALA A O 1
ATOM 670 N N . MET A 1 89 ? 1.660 -4.289 4.777 1.00 81.38 89 MET A N 1
ATOM 671 C CA . MET A 1 89 ? 1.594 -3.123 3.888 1.00 81.38 89 MET A CA 1
ATOM 672 C C . MET A 1 89 ? 2.961 -2.759 3.300 1.00 81.38 89 MET A C 1
ATOM 674 O O . MET A 1 89 ? 3.048 -2.471 2.109 1.00 81.38 89 MET A O 1
ATOM 678 N N . ALA A 1 90 ? 4.026 -2.808 4.103 1.00 82.75 90 ALA A N 1
ATOM 679 C CA . ALA A 1 90 ? 5.389 -2.574 3.632 1.00 82.75 90 ALA A CA 1
ATOM 680 C C . ALA A 1 90 ? 5.827 -3.641 2.615 1.00 82.75 90 ALA A C 1
ATOM 682 O O . ALA A 1 90 ? 6.398 -3.308 1.580 1.00 82.75 90 ALA A O 1
ATOM 683 N N . LEU A 1 91 ? 5.501 -4.912 2.869 1.00 83.69 91 LEU A N 1
ATOM 684 C CA . LEU A 1 91 ? 5.793 -6.014 1.953 1.00 83.69 91 LEU A CA 1
ATOM 685 C C . LEU A 1 91 ? 5.026 -5.869 0.630 1.00 83.69 91 LEU A C 1
ATOM 687 O O . LEU A 1 91 ? 5.609 -6.022 -0.439 1.00 83.69 91 LEU A O 1
ATOM 691 N N . LEU A 1 92 ? 3.737 -5.524 0.693 1.00 83.44 92 LEU A N 1
ATOM 692 C CA . LEU A 1 92 ? 2.918 -5.277 -0.493 1.00 83.44 92 LEU A CA 1
ATOM 693 C C . LEU A 1 92 ? 3.477 -4.110 -1.316 1.00 83.44 92 LEU A C 1
ATOM 695 O O . LEU A 1 92 ? 3.602 -4.229 -2.529 1.00 83.44 92 LEU A O 1
ATOM 699 N N . ALA A 1 93 ? 3.853 -3.007 -0.663 1.00 82.69 93 ALA A N 1
ATOM 700 C CA . ALA A 1 93 ? 4.456 -1.856 -1.328 1.00 82.69 93 ALA A CA 1
ATOM 701 C C . ALA A 1 93 ? 5.786 -2.215 -2.009 1.00 82.69 93 ALA A C 1
ATOM 703 O O . ALA A 1 93 ? 6.028 -1.764 -3.123 1.00 82.69 93 ALA A O 1
ATOM 704 N N . LEU A 1 94 ? 6.612 -3.066 -1.388 1.00 83.81 94 LEU A N 1
ATOM 705 C CA . LEU A 1 94 ? 7.848 -3.570 -1.995 1.00 83.81 94 LEU A CA 1
ATOM 706 C C . LEU A 1 94 ? 7.580 -4.446 -3.222 1.00 83.81 94 LEU A C 1
ATOM 708 O O . LEU A 1 94 ? 8.257 -4.289 -4.233 1.00 83.81 94 LEU A O 1
ATOM 712 N N . ILE A 1 95 ? 6.593 -5.341 -3.160 1.00 82.62 95 ILE A N 1
ATOM 713 C CA . ILE A 1 95 ? 6.216 -6.187 -4.303 1.00 82.62 95 ILE A CA 1
ATOM 714 C C . ILE A 1 95 ? 5.684 -5.319 -5.447 1.00 82.62 95 ILE A C 1
ATOM 716 O O . ILE A 1 95 ? 6.092 -5.488 -6.591 1.00 82.62 95 ILE A O 1
ATOM 720 N N . VAL A 1 96 ? 4.810 -4.358 -5.143 1.00 83.69 96 VAL A N 1
ATOM 721 C CA . VAL A 1 9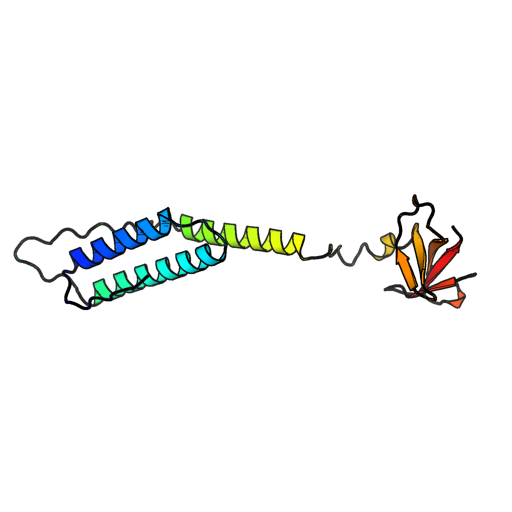6 ? 4.279 -3.413 -6.132 1.00 83.69 96 VAL A CA 1
ATOM 722 C C . VAL A 1 96 ? 5.401 -2.569 -6.729 1.00 83.69 96 VAL A C 1
ATOM 724 O O . VAL A 1 96 ? 5.422 -2.385 -7.940 1.00 83.69 96 VAL A O 1
ATOM 727 N N . ALA A 1 97 ? 6.357 -2.112 -5.917 1.00 80.88 97 ALA A N 1
ATOM 728 C CA . ALA A 1 97 ? 7.536 -1.417 -6.410 1.00 80.88 97 ALA A CA 1
ATOM 729 C C . ALA A 1 97 ? 8.333 -2.308 -7.370 1.00 80.88 97 ALA A C 1
ATOM 731 O O . ALA A 1 97 ? 8.581 -1.869 -8.476 1.00 80.88 97 ALA A O 1
ATOM 732 N N . MET A 1 98 ? 8.637 -3.563 -7.017 1.00 77.50 98 MET A N 1
ATOM 733 C CA . MET A 1 98 ? 9.357 -4.493 -7.904 1.00 77.50 98 MET A CA 1
ATOM 734 C C . MET A 1 98 ? 8.624 -4.804 -9.216 1.00 77.50 98 MET A C 1
ATOM 736 O O . MET A 1 98 ? 9.273 -5.078 -10.218 1.00 77.50 98 MET A O 1
ATOM 740 N N . VAL A 1 99 ? 7.288 -4.815 -9.212 1.00 78.44 99 VAL A N 1
ATOM 741 C CA . VAL A 1 99 ? 6.480 -5.130 -10.404 1.00 78.44 99 VAL A CA 1
ATOM 742 C C . VAL A 1 99 ? 6.270 -3.902 -11.291 1.00 78.44 99 VAL A C 1
ATOM 744 O O . VAL A 1 99 ? 6.201 -4.034 -12.510 1.00 78.44 99 VAL A O 1
ATOM 747 N N . LEU A 1 100 ? 6.128 -2.716 -10.693 1.00 76.50 100 LEU A N 1
ATOM 748 C CA . LEU A 1 100 ? 5.841 -1.474 -11.414 1.00 76.50 100 LEU A CA 1
ATOM 749 C C . LEU A 1 100 ? 7.093 -0.665 -11.756 1.00 76.50 100 LEU A C 1
ATOM 751 O O . LEU A 1 100 ? 6.995 0.245 -12.578 1.00 76.50 100 LEU A O 1
ATOM 755 N N . THR A 1 101 ? 8.253 -0.959 -11.163 1.00 63.19 101 THR A N 1
ATOM 756 C CA . THR A 1 101 ? 9.513 -0.438 -11.682 1.00 63.19 101 THR A CA 1
ATOM 757 C C . THR A 1 101 ? 9.973 -1.328 -12.840 1.00 63.19 101 THR A C 1
ATOM 759 O O . THR A 1 101 ? 10.352 -2.478 -12.611 1.00 63.19 101 THR A O 1
ATOM 762 N N . PRO A 1 102 ? 9.989 -0.842 -14.099 1.00 55.25 102 PRO A N 1
ATOM 763 C CA . PRO A 1 102 ? 10.868 -1.446 -15.093 1.00 55.25 102 PRO A CA 1
ATOM 764 C C . PRO A 1 102 ? 12.272 -1.376 -14.496 1.00 55.25 102 PRO A C 1
ATOM 766 O O . PRO A 1 102 ? 12.670 -0.303 -14.041 1.00 55.25 102 PRO A O 1
ATOM 769 N N . GLY A 1 103 ? 12.935 -2.530 -14.372 1.00 53.22 103 GLY A N 1
ATOM 770 C CA . GLY A 1 103 ? 14.136 -2.725 -13.562 1.00 53.22 103 GLY A CA 1
ATOM 771 C C . GLY A 1 103 ? 15.032 -1.493 -13.529 1.00 53.22 103 GLY A C 1
ATOM 772 O O . GLY A 1 103 ? 15.767 -1.224 -14.472 1.00 53.22 103 GLY A O 1
ATOM 773 N N . SER A 1 104 ? 14.974 -0.735 -12.432 1.00 48.28 104 SER A N 1
ATOM 774 C CA . SER A 1 104 ? 15.925 0.336 -12.175 1.00 48.28 104 SER A CA 1
ATOM 775 C C . SER A 1 104 ? 17.215 -0.328 -11.715 1.00 48.28 104 SER A C 1
ATOM 777 O O . SER A 1 104 ? 17.529 -0.371 -10.522 1.00 48.28 104 SER A O 1
ATOM 779 N N . SER A 1 105 ? 17.919 -0.924 -12.675 1.00 43.56 105 SER A N 1
ATOM 780 C CA . SER A 1 105 ? 19.315 -1.286 -12.541 1.00 43.56 105 SER A CA 1
ATOM 781 C C . SER A 1 105 ? 20.067 -0.040 -12.095 1.00 43.56 105 SER A C 1
ATOM 783 O O . SER A 1 105 ? 20.019 1.016 -12.726 1.00 43.56 105 SER A O 1
ATOM 785 N N . THR A 1 106 ? 20.706 -0.186 -10.947 1.00 40.56 106 THR A N 1
ATOM 786 C CA . THR A 1 106 ? 21.730 0.669 -10.364 1.00 40.56 106 THR A CA 1
ATOM 787 C C . THR A 1 106 ? 22.466 1.518 -11.424 1.00 40.56 106 THR A C 1
ATOM 789 O O . THR A 1 106 ? 22.986 0.944 -12.382 1.00 40.56 106 THR A O 1
ATOM 792 N N . PRO A 1 107 ? 22.612 2.851 -11.261 1.00 46.56 107 PRO A N 1
ATOM 793 C CA . PRO A 1 107 ? 23.213 3.743 -12.271 1.00 46.56 107 PRO A CA 1
ATOM 794 C C . PRO A 1 107 ? 24.720 3.554 -12.540 1.00 46.56 107 PRO A C 1
ATOM 796 O O . PRO A 1 107 ? 25.371 4.470 -13.033 1.00 46.56 107 PRO A O 1
ATOM 799 N N . ARG A 1 108 ? 25.314 2.411 -12.178 1.00 39.09 108 ARG A N 1
ATOM 800 C CA . ARG A 1 108 ? 26.745 2.131 -12.370 1.00 39.09 108 ARG A CA 1
ATOM 801 C C . ARG A 1 108 ? 27.060 0.974 -13.318 1.00 39.09 108 ARG A C 1
ATOM 803 O O . ARG A 1 108 ? 28.205 0.902 -13.734 1.00 39.09 108 ARG A O 1
ATOM 810 N N . ASP A 1 109 ? 26.077 0.165 -13.724 1.00 44.31 109 ASP A N 1
ATOM 811 C CA . ASP A 1 109 ? 26.305 -0.961 -14.655 1.00 44.31 109 ASP A CA 1
ATOM 812 C C . ASP A 1 109 ? 25.768 -0.729 -16.081 1.00 44.31 109 ASP A C 1
ATOM 814 O O . ASP A 1 109 ? 26.050 -1.511 -1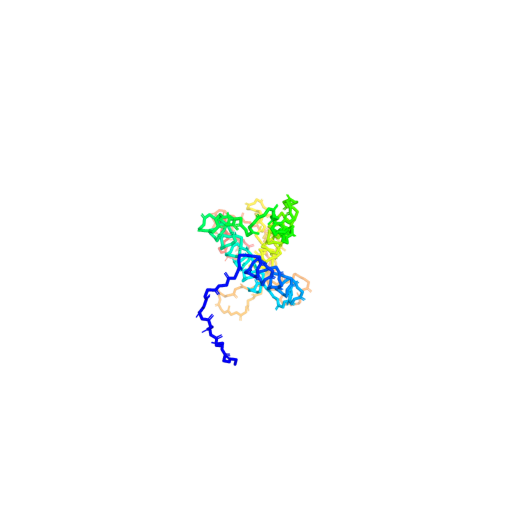6.985 1.00 44.31 109 ASP A O 1
ATOM 818 N N . VAL A 1 110 ? 25.053 0.376 -16.332 1.00 46.09 110 VAL A N 1
ATOM 819 C CA . VAL A 1 110 ? 24.510 0.696 -17.672 1.00 46.09 110 VAL A CA 1
ATOM 820 C C . VAL A 1 110 ? 25.623 0.976 -18.696 1.00 46.09 110 VAL A C 1
ATOM 822 O O . VAL A 1 110 ? 25.452 0.710 -19.880 1.00 46.09 110 VAL A O 1
ATOM 825 N N . GLN A 1 111 ? 26.797 1.441 -18.254 1.00 45.81 111 GLN A N 1
ATOM 826 C CA . GLN A 1 111 ? 27.927 1.734 -19.149 1.00 45.81 111 GLN A CA 1
ATOM 827 C C . GLN A 1 111 ? 28.553 0.481 -19.778 1.00 45.81 111 GLN A C 1
ATOM 829 O O . GLN A 1 111 ? 29.117 0.570 -20.864 1.00 45.81 111 GLN A O 1
ATOM 834 N N . THR A 1 112 ? 28.424 -0.684 -19.139 1.00 50.38 112 THR A N 1
ATOM 835 C CA . THR A 1 112 ? 28.969 -1.961 -19.632 1.00 50.38 112 THR A CA 1
ATOM 836 C C . THR A 1 112 ? 27.922 -2.824 -20.335 1.00 50.38 112 THR A C 1
ATOM 838 O O . THR A 1 112 ? 28.284 -3.796 -20.985 1.00 50.38 112 THR A O 1
ATOM 841 N N . SER A 1 113 ? 26.637 -2.478 -20.213 1.00 60.34 113 SER A N 1
ATOM 842 C CA . SER A 1 113 ? 25.516 -3.263 -20.747 1.00 60.34 113 SER A CA 1
ATOM 843 C C . SER A 1 113 ? 25.204 -2.984 -22.218 1.00 60.34 113 SER A C 1
ATOM 845 O O . SER A 1 113 ? 24.533 -3.792 -22.849 1.00 60.34 113 SER A O 1
ATOM 847 N N . MET A 1 114 ? 25.619 -1.829 -22.747 1.00 70.62 114 MET A N 1
ATOM 848 C CA . MET A 1 114 ? 25.252 -1.398 -24.102 1.00 70.62 114 MET A CA 1
ATOM 849 C C . MET A 1 114 ? 26.315 -1.767 -25.145 1.00 70.62 114 MET A C 1
ATOM 851 O O . MET A 1 114 ? 26.034 -1.771 -26.334 1.00 70.62 114 MET A O 1
ATOM 855 N N . VAL A 1 115 ? 27.543 -2.076 -24.720 1.00 79.06 115 VAL A N 1
ATOM 856 C CA . VAL A 1 115 ? 28.565 -2.667 -25.596 1.00 79.06 115 VAL A CA 1
ATOM 857 C C . VAL A 1 115 ? 28.197 -4.134 -25.784 1.00 79.06 115 VAL A C 1
ATOM 859 O O . VAL A 1 115 ? 27.915 -4.798 -24.792 1.00 79.06 115 VAL A O 1
ATOM 862 N N . ASP A 1 116 ? 28.223 -4.635 -27.022 1.00 83.69 116 ASP A N 1
ATOM 863 C CA . ASP A 1 116 ? 27.754 -5.986 -27.383 1.00 83.69 116 ASP A CA 1
ATOM 864 C C . ASP A 1 116 ? 26.219 -6.151 -27.471 1.00 83.69 116 ASP A C 1
ATOM 866 O O . ASP A 1 116 ? 25.733 -7.266 -27.641 1.00 83.69 116 AS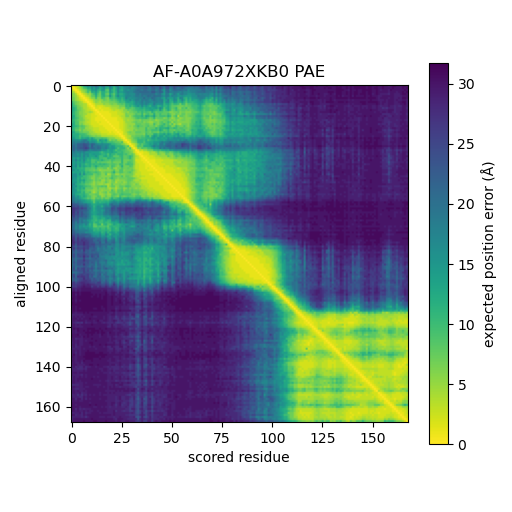P A O 1
ATOM 870 N N . SER A 1 117 ? 25.431 -5.070 -27.402 1.00 87.94 117 SER A N 1
ATOM 871 C CA . SER A 1 117 ? 23.989 -5.154 -27.682 1.00 87.94 117 SER A CA 1
ATOM 872 C C . SER A 1 117 ? 23.694 -5.095 -29.183 1.00 87.94 117 SER A C 1
ATOM 874 O O . SER A 1 117 ? 24.429 -4.460 -29.953 1.00 87.94 117 SER A O 1
ATOM 876 N N . CYS A 1 118 ? 22.622 -5.776 -29.597 1.00 89.31 118 CYS A N 1
ATOM 877 C CA . CYS A 1 118 ? 22.184 -5.856 -30.986 1.00 89.31 118 CYS A CA 1
ATOM 878 C C . CYS A 1 118 ? 20.880 -5.091 -31.207 1.00 89.31 118 CYS A C 1
ATOM 880 O O . CYS A 1 118 ? 20.010 -5.046 -30.339 1.00 89.31 118 CYS A O 1
ATOM 882 N N . TRP A 1 119 ? 20.765 -4.483 -32.380 1.00 89.25 119 TRP A N 1
ATOM 883 C CA . TRP A 1 119 ? 19.698 -3.557 -32.728 1.00 89.25 119 TRP A CA 1
ATOM 884 C C . TRP A 1 119 ? 19.177 -3.862 -34.130 1.00 89.25 119 TRP A C 1
ATOM 886 O O . TRP A 1 119 ? 19.954 -4.240 -35.011 1.00 89.25 119 TRP A O 1
ATOM 896 N N . SER A 1 120 ? 17.873 -3.689 -34.323 1.00 89.69 120 SER A N 1
ATOM 897 C CA . SER A 1 120 ? 17.193 -3.843 -35.612 1.00 89.69 120 SER A CA 1
ATOM 898 C C . SER A 1 120 ? 16.531 -2.532 -36.027 1.00 89.69 120 SER A C 1
ATOM 900 O O . SER A 1 120 ? 16.049 -1.777 -35.174 1.00 89.69 120 SER A O 1
ATOM 902 N N . GLU A 1 121 ? 16.513 -2.247 -37.328 1.00 86.88 121 GLU A N 1
ATOM 903 C CA . GLU A 1 121 ? 15.834 -1.069 -37.872 1.00 86.88 121 GLU A CA 1
ATOM 904 C C . GLU A 1 121 ? 14.359 -1.384 -38.181 1.00 86.88 121 GLU A C 1
ATOM 906 O O . GLU A 1 121 ? 14.001 -1.842 -39.267 1.00 86.88 121 GLU A O 1
ATOM 911 N N . THR A 1 122 ? 13.463 -1.094 -37.234 1.00 82.00 122 THR A N 1
ATOM 912 C CA . THR A 1 122 ? 12.012 -1.294 -37.421 1.00 82.00 122 THR A CA 1
ATOM 913 C C . THR A 1 122 ? 11.385 -0.214 -38.315 1.00 82.00 122 THR A C 1
ATOM 915 O O . THR A 1 122 ? 10.324 -0.410 -38.915 1.00 82.00 122 THR A O 1
ATOM 918 N N . SER A 1 123 ? 11.986 0.977 -38.389 1.00 78.50 123 SER A N 1
ATOM 919 C CA . SER A 1 123 ? 11.514 2.116 -39.192 1.00 78.50 123 SER A CA 1
ATOM 920 C C . SER A 1 123 ? 12.666 3.076 -39.503 1.00 78.50 123 SER A C 1
ATOM 922 O O . SER A 1 123 ? 13.646 3.071 -38.762 1.00 78.50 123 SER A O 1
ATOM 924 N N . PRO A 1 124 ? 12.549 3.952 -40.525 1.00 76.81 124 PRO A N 1
ATOM 925 C CA . PRO A 1 124 ? 13.604 4.908 -40.852 1.00 76.81 124 PRO A CA 1
ATOM 926 C C . PRO A 1 124 ? 13.980 5.744 -39.624 1.00 76.81 124 PRO A C 1
ATOM 928 O O . PRO A 1 124 ? 13.133 6.459 -39.082 1.00 76.81 124 PRO A O 1
ATOM 931 N N . ASN A 1 125 ? 15.241 5.658 -39.197 1.00 77.00 125 ASN A N 1
ATOM 932 C CA . ASN A 1 125 ? 15.783 6.302 -37.989 1.00 77.00 125 ASN A CA 1
ATOM 933 C C . ASN A 1 125 ? 15.210 5.798 -36.643 1.00 77.00 125 ASN A C 1
ATOM 935 O O . ASN A 1 125 ? 15.317 6.507 -35.641 1.00 77.00 125 ASN A O 1
ATOM 939 N N . SER A 1 126 ? 14.606 4.608 -36.592 1.00 80.44 126 SER A N 1
ATOM 940 C CA . SER A 1 126 ? 14.131 3.977 -35.354 1.00 80.44 126 SER A CA 1
ATOM 941 C C . SER A 1 126 ? 14.809 2.626 -35.1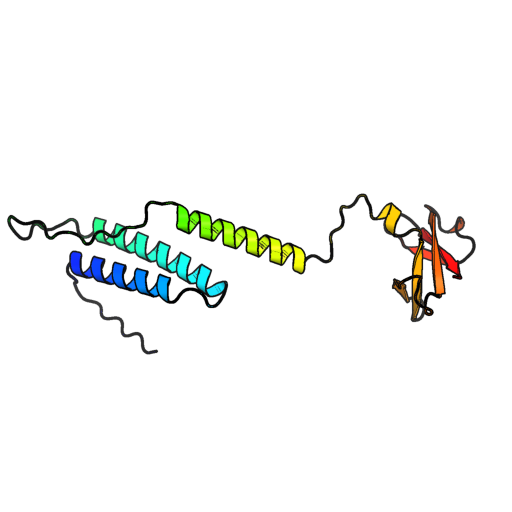66 1.00 80.44 126 SER A C 1
ATOM 943 O O . SER A 1 126 ? 14.595 1.707 -35.955 1.00 80.44 126 SER A O 1
ATOM 945 N N . LEU A 1 127 ? 15.601 2.519 -34.103 1.00 84.06 127 LEU A N 1
ATOM 946 C CA . LEU A 1 127 ? 16.336 1.314 -33.736 1.00 84.06 127 LEU A CA 1
ATOM 947 C C . LEU A 1 127 ? 15.702 0.706 -32.487 1.00 84.06 127 LEU A C 1
ATOM 949 O O . LEU A 1 127 ? 15.569 1.394 -31.474 1.00 84.06 127 LEU A O 1
ATOM 953 N N . ASP A 1 128 ? 15.352 -0.574 -32.561 1.00 88.06 128 ASP A N 1
ATOM 954 C CA . ASP A 1 128 ? 14.849 -1.345 -31.426 1.00 88.06 128 ASP A CA 1
ATOM 955 C C . ASP A 1 128 ? 15.895 -2.371 -30.983 1.00 88.06 128 ASP A C 1
ATOM 957 O O . ASP A 1 128 ? 16.547 -3.019 -31.806 1.00 88.06 128 ASP A O 1
ATOM 961 N N . GLU A 1 129 ? 16.071 -2.510 -29.669 1.00 86.00 129 GLU A N 1
ATOM 962 C CA . GLU A 1 129 ? 17.002 -3.483 -29.100 1.00 86.00 129 GLU A CA 1
ATOM 963 C C . GLU A 1 129 ? 16.434 -4.899 -29.260 1.00 86.00 129 GLU A C 1
ATOM 965 O O . GLU A 1 129 ? 15.312 -5.196 -28.837 1.00 86.00 129 GLU A O 1
ATOM 970 N N . VAL A 1 130 ? 17.227 -5.788 -29.855 1.00 87.62 130 VAL A N 1
ATOM 971 C CA . VAL A 1 130 ? 16.861 -7.183 -30.113 1.00 87.62 130 VAL A CA 1
ATOM 972 C C . VAL A 1 130 ? 17.928 -8.127 -29.572 1.00 87.62 130 VAL A C 1
ATOM 974 O O . VAL A 1 130 ? 19.091 -7.774 -29.377 1.00 87.62 130 VAL A O 1
ATOM 977 N N . ALA A 1 131 ? 17.549 -9.381 -29.332 1.00 83.56 131 ALA A N 1
ATOM 978 C CA . ALA A 1 131 ? 18.525 -10.392 -28.955 1.00 83.56 131 ALA A CA 1
ATOM 979 C C . ALA A 1 131 ? 19.500 -10.638 -30.121 1.00 83.56 131 ALA A C 1
ATOM 981 O O . ALA A 1 131 ? 19.063 -10.923 -31.233 1.00 83.56 131 ALA A O 1
ATOM 982 N N . CYS A 1 132 ? 20.812 -10.637 -29.862 1.00 81.69 132 CYS A N 1
ATOM 983 C CA . CYS A 1 132 ? 21.838 -10.951 -30.873 1.00 81.69 132 CYS A CA 1
ATOM 984 C C . CYS A 1 132 ? 21.718 -12.360 -31.480 1.00 81.69 132 CYS A C 1
ATOM 986 O O . CYS A 1 132 ? 22.321 -12.660 -32.507 1.00 81.69 132 CYS A O 1
ATOM 988 N N . SER A 1 133 ? 20.970 -13.246 -30.819 1.00 77.56 133 SER A N 1
ATOM 989 C CA . SER A 1 133 ? 20.640 -14.584 -31.311 1.00 77.56 133 SER A CA 1
ATOM 990 C C . SER A 1 133 ? 19.430 -14.615 -32.251 1.00 77.56 133 SER A C 1
ATOM 992 O O . SER A 1 133 ? 19.138 -15.672 -32.811 1.00 77.56 133 SER A O 1
ATOM 994 N N . SER A 1 134 ? 18.709 -13.501 -32.408 1.00 77.19 134 SER A N 1
ATOM 995 C CA . SER A 1 134 ? 17.645 -13.368 -33.403 1.00 77.19 134 SER A CA 1
ATOM 996 C C . SER A 1 134 ? 18.247 -13.137 -34.791 1.00 77.19 134 SER A C 1
ATOM 998 O O . SER A 1 134 ? 19.287 -12.498 -34.925 1.00 77.19 134 SER A O 1
ATOM 1000 N N . GLY A 1 135 ? 17.602 -13.671 -35.832 1.00 78.50 135 GLY A N 1
ATOM 1001 C CA . GLY A 1 135 ? 18.007 -13.437 -37.225 1.00 78.50 135 GLY A CA 1
ATOM 1002 C C . GLY A 1 135 ? 17.679 -12.031 -37.736 1.00 78.50 135 GLY A C 1
ATOM 1003 O O . GLY A 1 135 ? 17.986 -11.735 -38.884 1.00 78.50 135 GLY A O 1
ATOM 1004 N N . ASP A 1 136 ? 17.064 -11.204 -36.890 1.00 80.88 136 ASP A N 1
ATOM 1005 C CA . ASP A 1 136 ? 16.588 -9.853 -37.193 1.00 80.88 136 ASP A CA 1
ATOM 1006 C C . ASP A 1 136 ? 17.575 -8.770 -36.702 1.00 80.88 136 ASP A C 1
ATOM 1008 O O . ASP A 1 136 ? 17.273 -7.584 -36.745 1.00 80.88 136 ASP A O 1
ATOM 1012 N N . ALA A 1 137 ? 18.748 -9.155 -36.185 1.00 85.00 137 ALA A N 1
ATOM 1013 C CA . ALA A 1 137 ? 19.773 -8.216 -35.734 1.00 85.00 137 ALA A CA 1
ATOM 1014 C C . ALA A 1 137 ? 20.560 -7.641 -36.924 1.00 85.00 137 ALA A C 1
ATOM 1016 O O . ALA A 1 137 ? 21.366 -8.348 -37.527 1.00 85.00 137 ALA A O 1
ATOM 1017 N N . ASP A 1 138 ? 20.361 -6.354 -37.212 1.00 87.38 138 ASP A N 1
ATOM 1018 C CA . ASP A 1 138 ? 21.027 -5.645 -38.314 1.00 87.38 138 ASP A CA 1
ATOM 1019 C C . ASP A 1 138 ? 22.362 -5.015 -37.879 1.00 87.38 138 ASP A C 1
ATOM 1021 O O . ASP A 1 138 ? 23.325 -4.954 -38.649 1.00 87.38 138 ASP A O 1
ATOM 1025 N N . TYR A 1 139 ? 22.440 -4.553 -36.625 1.00 88.44 139 TYR A N 1
ATOM 1026 C CA . TYR A 1 139 ? 23.591 -3.828 -36.087 1.00 88.44 139 TYR A CA 1
ATOM 1027 C C . TYR A 1 139 ? 23.992 -4.314 -34.694 1.00 88.44 139 TYR A C 1
ATOM 1029 O O . TYR A 1 139 ? 23.154 -4.701 -33.883 1.00 88.44 139 TYR A O 1
ATOM 1037 N N . ARG A 1 140 ? 25.284 -4.200 -34.372 1.00 88.81 140 ARG A N 1
ATOM 1038 C CA . ARG A 1 140 ? 25.853 -4.424 -33.039 1.00 88.81 140 ARG A CA 1
ATOM 1039 C C . ARG A 1 140 ? 26.674 -3.231 -32.571 1.00 88.81 140 ARG A C 1
ATOM 1041 O O . ARG A 1 140 ? 27.467 -2.661 -33.326 1.00 88.81 140 ARG A O 1
ATOM 1048 N N . VAL A 1 141 ? 26.544 -2.893 -31.291 1.00 91.12 141 VAL A N 1
ATOM 1049 C CA . VAL A 1 141 ? 27.333 -1.829 -30.665 1.00 91.12 141 VAL A CA 1
ATOM 1050 C C . VAL A 1 141 ? 28.746 -2.323 -30.371 1.00 91.12 141 VAL A C 1
ATOM 1052 O O . VAL A 1 141 ? 28.963 -3.243 -29.580 1.00 91.12 141 VAL A O 1
ATOM 1055 N N . SER A 1 142 ? 29.727 -1.681 -31.001 1.00 87.06 142 SER A N 1
ATOM 1056 C CA . SER A 1 142 ? 31.138 -2.050 -30.869 1.00 87.06 142 SER A CA 1
ATOM 1057 C C . SER A 1 142 ? 31.857 -1.311 -29.741 1.00 87.06 142 SER A C 1
ATOM 1059 O O . SER A 1 142 ? 32.655 -1.914 -29.026 1.00 87.06 142 SER A O 1
ATOM 1061 N N . ASN A 1 143 ? 31.599 -0.010 -29.585 1.00 85.88 143 ASN A N 1
ATOM 1062 C CA . ASN A 1 143 ? 32.191 0.826 -28.545 1.00 85.88 143 ASN A CA 1
ATOM 1063 C C . ASN A 1 143 ? 31.354 2.097 -28.328 1.00 85.88 143 ASN A C 1
ATOM 1065 O O . ASN A 1 143 ? 30.605 2.503 -29.218 1.00 85.88 143 ASN A O 1
ATOM 1069 N N . ILE A 1 144 ? 31.521 2.739 -27.171 1.00 86.94 144 ILE A N 1
ATOM 1070 C CA . ILE A 1 144 ? 30.926 4.037 -26.846 1.00 86.94 144 ILE A CA 1
ATOM 1071 C C . ILE A 1 144 ? 32.040 5.082 -26.840 1.00 86.94 144 ILE A C 1
ATOM 1073 O O . ILE A 1 144 ? 33.029 4.956 -26.117 1.00 86.94 144 ILE A O 1
ATOM 1077 N N . VAL A 1 145 ? 31.873 6.115 -27.656 1.00 86.88 145 VAL A N 1
ATOM 1078 C CA . VAL A 1 145 ? 32.849 7.185 -27.866 1.00 86.88 145 VAL A CA 1
ATOM 1079 C C . VAL A 1 145 ? 32.279 8.533 -27.439 1.00 86.88 145 VAL A C 1
ATOM 1081 O O . VAL A 1 145 ? 31.067 8.729 -27.388 1.00 86.88 145 VAL A O 1
ATOM 1084 N N . GLY A 1 146 ? 33.159 9.478 -27.108 1.00 83.81 146 GLY A N 1
ATOM 1085 C CA . GLY A 1 146 ? 32.749 10.836 -2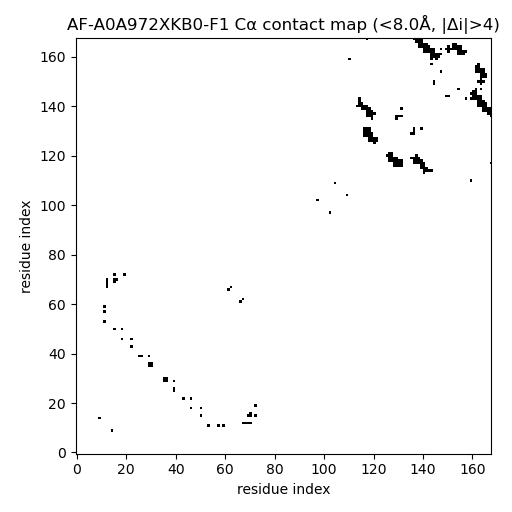6.732 1.00 83.81 146 GLY A CA 1
ATOM 1086 C C . GLY A 1 146 ? 32.415 11.729 -27.928 1.00 83.81 146 GLY A C 1
ATOM 1087 O O . GLY A 1 146 ? 31.754 12.748 -27.754 1.00 83.81 146 GLY A O 1
ATOM 1088 N N . ASP A 1 147 ? 32.859 11.351 -29.128 1.00 83.50 147 ASP A N 1
ATOM 1089 C CA . ASP A 1 147 ? 32.701 12.135 -30.351 1.00 83.50 147 ASP A CA 1
ATOM 1090 C C . ASP A 1 147 ? 32.278 11.220 -31.517 1.00 83.50 147 ASP A C 1
ATOM 1092 O O . ASP A 1 147 ? 32.901 10.170 -31.715 1.00 83.50 147 ASP A O 1
ATOM 1096 N N . PRO A 1 148 ? 31.247 11.587 -32.302 1.00 83.62 148 PRO A N 1
ATOM 1097 C CA . PRO A 1 148 ? 30.721 10.746 -33.377 1.00 83.62 148 PRO A CA 1
ATOM 1098 C C . PRO A 1 148 ? 31.725 10.535 -34.518 1.00 83.62 148 PRO A C 1
ATOM 1100 O O . PRO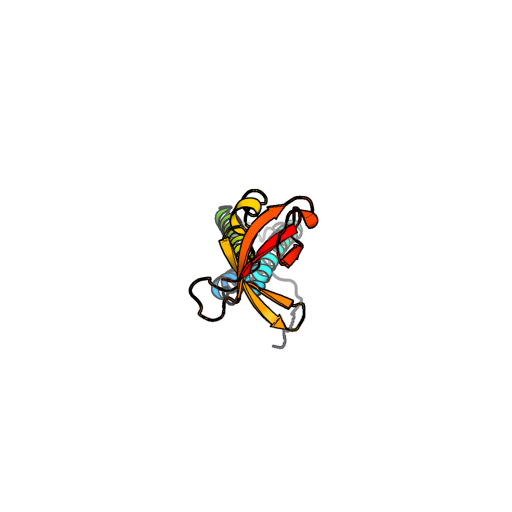 A 1 148 ? 31.641 9.533 -35.224 1.00 83.62 148 PRO A O 1
ATOM 1103 N N . SER A 1 149 ? 32.722 11.416 -34.675 1.00 83.38 149 SER A N 1
ATOM 1104 C CA . SER A 1 149 ? 33.792 11.250 -35.674 1.00 83.38 149 SER A CA 1
ATOM 1105 C C . SER A 1 149 ? 34.703 10.045 -35.411 1.00 83.38 149 SER A C 1
ATOM 1107 O O . SER A 1 149 ? 35.473 9.644 -36.284 1.00 83.38 149 SER A O 1
ATOM 1109 N N . GLN A 1 150 ? 34.623 9.453 -34.216 1.00 85.31 150 GLN A N 1
ATOM 1110 C CA . GLN A 1 150 ? 35.360 8.245 -33.854 1.00 85.31 150 GLN A CA 1
ATOM 1111 C C . GLN A 1 150 ? 34.649 6.958 -34.307 1.00 85.31 150 GLN A C 1
ATOM 1113 O O . GLN A 1 150 ? 35.250 5.883 -34.249 1.00 85.31 150 GLN A O 1
ATOM 1118 N N . CYS A 1 151 ? 33.403 7.053 -34.780 1.00 85.50 151 CYS A N 1
ATOM 1119 C CA . CYS A 1 151 ? 32.686 5.944 -35.397 1.00 85.50 151 CYS A CA 1
ATOM 1120 C C . CYS A 1 151 ? 32.980 5.899 -36.904 1.00 85.50 151 CYS A C 1
ATOM 1122 O O . CYS A 1 151 ? 32.925 6.918 -37.585 1.00 85.50 151 CYS A O 1
ATOM 1124 N N . GLN A 1 152 ? 33.315 4.715 -37.424 1.00 79.69 152 GLN A N 1
ATOM 1125 C CA . GLN A 1 152 ? 33.625 4.538 -38.852 1.00 79.69 152 GLN A CA 1
ATOM 1126 C C . GLN A 1 152 ? 32.375 4.509 -39.735 1.00 79.69 152 GLN A C 1
ATOM 1128 O O . GLN A 1 152 ? 32.434 4.977 -40.868 1.00 79.69 152 GLN A O 1
ATOM 1133 N N . ASP A 1 153 ? 31.272 3.978 -39.205 1.00 80.88 153 ASP A N 1
ATOM 1134 C CA . ASP A 1 153 ? 30.046 3.721 -39.956 1.00 80.88 153 ASP A CA 1
ATOM 1135 C C . ASP A 1 153 ? 28.901 4.589 -39.408 1.00 80.88 153 ASP A C 1
ATOM 1137 O O . ASP A 1 153 ? 28.886 5.807 -39.584 1.00 80.88 153 ASP A O 1
ATOM 1141 N N . ALA A 1 154 ? 27.953 3.969 -38.706 1.00 84.38 154 ALA A N 1
ATOM 1142 C CA . ALA A 1 154 ? 26.820 4.636 -38.087 1.00 84.38 154 ALA A CA 1
ATOM 1143 C C . ALA A 1 154 ? 27.027 4.800 -36.576 1.00 84.38 154 ALA A C 1
ATOM 1145 O O . ALA A 1 154 ? 27.803 4.080 -35.938 1.00 84.38 154 ALA A O 1
ATOM 1146 N N . TYR A 1 155 ? 26.307 5.753 -35.994 1.00 88.31 155 TYR A N 1
ATOM 1147 C CA . TYR A 1 155 ? 26.282 5.976 -34.557 1.00 88.31 155 TYR A CA 1
ATOM 1148 C C . TYR A 1 155 ? 24.850 6.210 -34.077 1.00 88.31 155 TYR A C 1
ATOM 1150 O O . TYR A 1 155 ? 24.001 6.672 -34.838 1.00 88.31 155 TYR A O 1
ATOM 1158 N N . MET A 1 156 ? 24.599 5.910 -32.806 1.00 87.38 156 MET A N 1
ATOM 1159 C CA . MET A 1 156 ? 23.367 6.283 -32.109 1.00 87.38 156 MET A CA 1
ATOM 1160 C C . MET A 1 156 ? 23.693 7.054 -30.828 1.00 87.38 156 MET A C 1
ATOM 1162 O O . MET A 1 156 ? 24.770 6.879 -30.247 1.00 87.38 156 MET A O 1
ATOM 1166 N N . ASP A 1 157 ? 22.766 7.897 -30.380 1.00 86.19 157 ASP A N 1
ATOM 1167 C CA . ASP A 1 157 ? 22.911 8.633 -29.126 1.00 86.19 157 ASP A CA 1
ATOM 1168 C C . ASP A 1 157 ? 22.830 7.669 -27.935 1.00 86.19 157 ASP A C 1
ATOM 1170 O O . ASP A 1 157 ? 21.879 6.900 -27.793 1.00 86.19 157 ASP A O 1
ATOM 1174 N N . ALA A 1 158 ? 23.832 7.719 -27.060 1.00 80.12 158 ALA A N 1
ATOM 1175 C CA . ALA A 1 158 ? 23.907 6.918 -25.847 1.00 80.12 158 ALA A CA 1
ATOM 1176 C C . ALA A 1 158 ? 23.912 7.827 -24.603 1.00 80.12 158 ALA A C 1
ATOM 1178 O O . ALA A 1 158 ? 24.309 8.992 -24.679 1.00 80.12 158 ALA A O 1
ATOM 1179 N N . PRO A 1 159 ? 23.547 7.316 -23.411 1.00 72.69 159 PR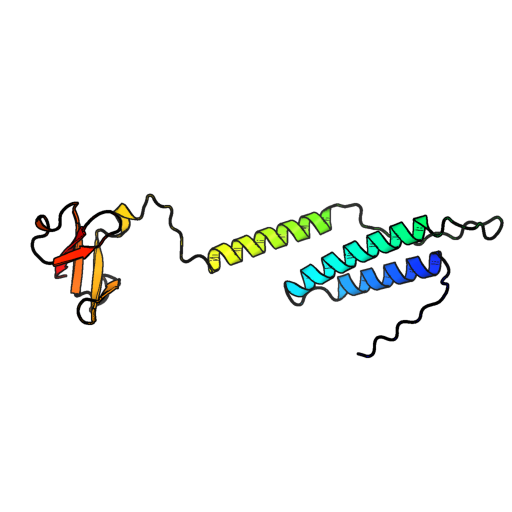O A N 1
ATOM 1180 C CA . PRO A 1 159 ? 23.461 8.130 -22.192 1.00 72.69 159 PRO A CA 1
ATOM 1181 C C . PRO A 1 159 ? 24.752 8.874 -21.807 1.00 72.69 159 PRO A C 1
ATOM 1183 O O . PRO A 1 159 ? 24.701 9.850 -21.062 1.00 72.69 159 PRO A O 1
ATOM 1186 N N . SER A 1 160 ? 25.912 8.405 -22.275 1.00 71.44 160 SER A N 1
ATOM 1187 C CA . SER A 1 160 ? 27.231 8.963 -21.956 1.00 71.44 160 SER A CA 1
ATOM 1188 C C . SER A 1 160 ? 28.080 9.321 -23.183 1.00 71.44 160 SER A C 1
ATOM 1190 O O . SER A 1 160 ? 29.286 9.509 -23.032 1.00 71.44 160 SER A O 1
ATOM 1192 N N . GLY A 1 161 ? 27.494 9.383 -24.384 1.00 84.44 161 GLY A N 1
ATOM 1193 C CA . GLY A 1 161 ? 28.229 9.657 -25.622 1.00 84.44 161 GLY A CA 1
ATOM 1194 C C . GLY A 1 161 ? 27.503 9.139 -26.860 1.00 84.44 161 GLY A C 1
ATOM 1195 O O . GLY A 1 161 ? 26.279 9.172 -26.922 1.00 84.44 161 GLY A O 1
ATOM 1196 N N . PHE A 1 162 ? 28.261 8.619 -27.821 1.00 86.44 162 PHE A N 1
ATOM 1197 C CA . PHE A 1 162 ? 27.746 8.039 -29.059 1.00 86.44 162 PHE A CA 1
ATOM 1198 C C . PHE A 1 162 ? 28.168 6.571 -29.150 1.00 86.44 162 PHE A C 1
ATOM 1200 O O . PHE A 1 162 ? 29.341 6.243 -28.965 1.00 86.44 162 PHE A O 1
ATOM 1207 N N . ALA A 1 163 ? 27.219 5.672 -29.400 1.00 89.19 163 ALA A N 1
ATOM 1208 C CA . ALA A 1 163 ? 27.493 4.252 -29.582 1.00 89.19 163 ALA A CA 1
ATOM 1209 C C . ALA A 1 163 ? 27.770 3.963 -31.061 1.00 89.19 163 ALA A C 1
ATOM 1211 O O . ALA A 1 163 ? 26.916 4.211 -31.911 1.00 89.19 163 ALA A O 1
ATOM 1212 N N . CYS A 1 164 ? 28.956 3.434 -31.366 1.00 89.75 164 CYS A N 1
ATOM 1213 C CA . CYS A 1 164 ? 29.348 3.094 -32.730 1.00 89.75 164 CYS A CA 1
ATOM 1214 C C . CYS A 1 164 ? 28.744 1.754 -33.152 1.00 89.75 164 CYS A C 1
ATOM 1216 O O . CYS A 1 164 ? 29.058 0.703 -32.572 1.00 89.75 164 CYS A O 1
ATOM 1218 N N . LEU A 1 165 ? 27.938 1.801 -34.206 1.00 89.12 165 LEU A N 1
ATOM 1219 C CA . LEU A 1 165 ? 27.247 0.658 -34.778 1.00 89.12 165 LEU A CA 1
ATOM 1220 C C . LEU A 1 165 ? 28.114 -0.001 -35.839 1.00 89.12 165 LEU A C 1
ATOM 1222 O O . LEU A 1 165 ? 28.692 0.672 -36.692 1.00 89.12 165 LEU A O 1
ATOM 1226 N N . LYS A 1 166 ? 28.177 -1.328 -35.788 1.00 89.19 166 LYS A N 1
ATOM 1227 C CA . LYS A 1 166 ? 28.715 -2.157 -36.863 1.00 89.19 166 LYS A CA 1
ATOM 1228 C C . LYS A 1 166 ? 27.617 -3.064 -37.399 1.00 89.19 166 LYS A C 1
ATOM 1230 O O . LYS A 1 166 ? 26.837 -3.551 -36.585 1.00 89.19 166 LYS A O 1
ATOM 1235 N N . PRO A 1 167 ? 27.559 -3.312 -38.714 1.00 85.50 167 PRO A N 1
ATOM 1236 C CA . PRO A 1 167 ? 26.663 -4.329 -39.254 1.00 85.50 167 PRO A CA 1
ATOM 1237 C C . PRO A 1 167 ? 27.001 -5.694 -38.634 1.00 85.50 167 PRO A C 1
ATOM 1239 O O . PRO A 1 167 ? 28.188 -6.002 -38.453 1.00 85.50 167 PRO A O 1
ATOM 1242 N N . TRP A 1 168 ? 25.969 -6.444 -38.240 1.00 78.31 168 TRP A N 1
ATOM 1243 C CA . TRP A 1 168 ? 26.092 -7.753 -37.586 1.00 78.31 168 TRP A CA 1
ATOM 1244 C C . TRP A 1 168 ? 26.256 -8.895 -38.594 1.00 78.31 168 TRP A C 1
ATOM 1246 O O . TRP A 1 168 ? 25.616 -8.852 -39.668 1.00 78.31 168 TRP A O 1
#

Mean predicted aligned error: 19.54 Å

Nearest PDB structures (foldseek):
  7ui9-assembly1_j  TM=4.533E-01  e=4.537E+00  Saccharomyces cerevisiae S288C
  7uio-assembly1_Bj  TM=4.500E-01  e=5.492E+00  Saccharomyces cerevisiae S288C